Protein AF-A0A2X1Q574-F1 (afdb_monomer_lite)

Foldseek 3Di:
DLVVLQVVCCVPPNVVDDDDDDPVDDPVVVLVCCLVVVDVDDDDDPVVQVVVCVVVVVRDDDDDSDDDDDDDDDDDPDPDCPVVVVSVVVVVD

Secondary structure (DSSP, 8-state):
-HHHHHHHHHHHT-TT------TT--HHHHHHHHHTTS-S-----HHHHHHHTTT-TT------SSPPPP--------S-THHHHHHHHHHT-

Organism: Escherichia coli (NCBI:txid562)

Sequence (93 aa):
MVVNDLQTLKETKFPELSWKVDDKKGSAELMEDVIEGKLDYTIADSVAISLFQRVHPELAVALDITDEQPVTWFSPLDGDNTLSAALLDFFTK

Radius of gyration: 19.02 Å; chains: 1; bounding box: 39×36×47 Å

pLDDT: mean 85.86, std 7.29, range [54.06, 94.81]

Structure (mmCIF, N/CA/C/O backbone):
data_AF-A0A2X1Q574-F1
#
_entry.id   AF-A0A2X1Q574-F1
#
loop_
_atom_site.group_PDB
_atom_site.id
_atom_site.type_symbol
_atom_site.label_atom_id
_atom_site.label_alt_id
_atom_site.label_comp_id
_atom_site.label_asym_id
_atom_site.label_entity_id
_atom_site.label_seq_id
_atom_site.pdbx_PDB_ins_code
_atom_site.Cartn_x
_atom_site.Cartn_y
_atom_site.Cartn_z
_atom_site.occupancy
_atom_site.B_iso_or_equiv
_atom_site.auth_seq_id
_atom_site.auth_comp_id
_atom_site.auth_asym_id
_atom_site.auth_atom_id
_atom_site.pdbx_PDB_model_num
ATOM 1 N N . MET A 1 1 ? 7.000 8.173 -4.530 1.00 63.84 1 MET A N 1
ATOM 2 C CA . MET A 1 1 ? 7.096 7.448 -3.238 1.00 63.84 1 MET A CA 1
ATOM 3 C C . MET A 1 1 ? 5.849 7.837 -2.486 1.00 63.84 1 MET A C 1
ATOM 5 O O . MET A 1 1 ? 5.678 9.031 -2.296 1.00 63.84 1 MET A O 1
ATOM 9 N N . VAL A 1 2 ? 5.007 6.875 -2.100 1.00 78.56 2 VAL A N 1
ATOM 10 C CA . VAL A 1 2 ? 3.610 7.079 -1.657 1.00 78.56 2 VAL A CA 1
ATOM 11 C C . VAL A 1 2 ? 3.413 8.260 -0.696 1.00 78.56 2 VAL A C 1
ATOM 13 O O . VAL A 1 2 ? 2.451 9.005 -0.819 1.00 78.56 2 VAL A O 1
ATOM 16 N N . VAL A 1 3 ? 4.347 8.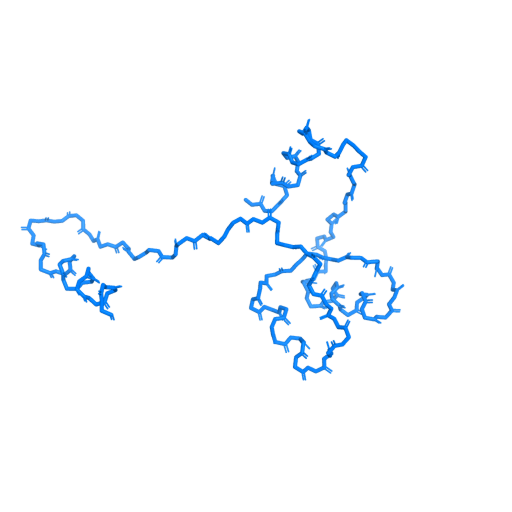494 0.231 1.00 85.12 3 VAL A N 1
ATOM 17 C CA . VAL A 1 3 ? 4.294 9.634 1.166 1.00 85.12 3 VAL A CA 1
ATOM 18 C C . VAL A 1 3 ? 4.291 10.997 0.452 1.00 85.12 3 VAL A C 1
ATOM 20 O O . VAL A 1 3 ? 3.547 11.887 0.853 1.00 85.12 3 VAL A O 1
ATOM 23 N N . ASN A 1 4 ? 5.067 11.161 -0.622 1.00 86.00 4 ASN A N 1
ATOM 24 C CA . ASN A 1 4 ? 5.073 12.387 -1.429 1.00 86.00 4 ASN A CA 1
ATOM 25 C C . ASN A 1 4 ? 3.746 12.573 -2.177 1.00 86.00 4 ASN A C 1
ATOM 27 O O . ASN A 1 4 ? 3.279 13.700 -2.344 1.00 86.00 4 ASN A O 1
ATOM 31 N N . ASP A 1 5 ? 3.131 11.472 -2.610 1.00 85.94 5 ASP A N 1
ATOM 32 C CA . ASP A 1 5 ? 1.852 11.492 -3.319 1.00 85.94 5 ASP A CA 1
ATOM 33 C C . ASP A 1 5 ? 0.724 11.891 -2.347 1.00 85.94 5 ASP A C 1
ATOM 35 O O . ASP A 1 5 ? -0.077 12.778 -2.647 1.00 85.94 5 ASP A O 1
ATOM 39 N N . LEU A 1 6 ? 0.742 11.358 -1.117 1.00 87.06 6 LEU A N 1
ATOM 40 C CA . LEU A 1 6 ? -0.143 11.778 -0.020 1.00 87.06 6 LEU A CA 1
ATOM 41 C C . LEU A 1 6 ? 0.046 13.250 0.358 1.00 87.06 6 LEU A C 1
ATOM 43 O O . LEU A 1 6 ? -0.932 13.964 0.582 1.00 87.06 6 LEU A O 1
ATOM 47 N N . GLN A 1 7 ? 1.292 13.723 0.404 1.00 89.00 7 GLN A N 1
ATOM 48 C CA . GLN A 1 7 ? 1.580 15.128 0.669 1.00 89.00 7 GLN A CA 1
ATOM 49 C C . GLN A 1 7 ? 1.012 16.033 -0.428 1.00 89.00 7 GLN A C 1
ATOM 51 O O . GLN A 1 7 ? 0.337 17.017 -0.126 1.00 89.00 7 GLN A O 1
ATOM 56 N N . THR A 1 8 ? 1.185 15.648 -1.691 1.00 88.31 8 THR A N 1
ATOM 57 C CA . THR A 1 8 ? 0.615 16.373 -2.832 1.00 88.31 8 THR A CA 1
ATOM 58 C C . THR A 1 8 ? -0.915 16.396 -2.770 1.00 88.31 8 THR A C 1
ATOM 60 O O . THR A 1 8 ? -1.537 17.441 -2.976 1.00 88.31 8 THR A O 1
ATOM 63 N N . LEU A 1 9 ? -1.553 15.269 -2.439 1.00 86.56 9 LEU A N 1
ATOM 64 C CA . LEU A 1 9 ? -3.009 15.185 -2.279 1.00 86.56 9 LEU A CA 1
ATOM 65 C C . LEU A 1 9 ? -3.521 16.069 -1.139 1.00 86.56 9 LEU A C 1
ATOM 67 O O . LEU A 1 9 ? -4.564 16.716 -1.289 1.00 86.56 9 LEU A O 1
ATOM 71 N N . LYS A 1 10 ? -2.777 16.140 -0.031 1.00 88.88 10 LYS A N 1
ATOM 72 C CA . LYS A 1 10 ? -3.101 17.022 1.091 1.00 88.88 10 LYS A CA 1
ATOM 73 C C . LYS A 1 10 ? -3.082 18.492 0.685 1.00 88.88 10 LYS A C 1
ATOM 75 O O . LYS A 1 10 ? -4.017 19.226 0.991 1.00 88.88 10 LYS A O 1
ATOM 80 N N . GLU A 1 11 ? -2.034 18.911 -0.016 1.00 90.69 11 GLU A N 1
ATOM 81 C CA . GLU A 1 11 ? -1.842 20.306 -0.426 1.00 90.69 11 GLU A CA 1
ATOM 82 C C . GLU A 1 11 ? -2.837 20.744 -1.514 1.00 90.69 11 GLU A C 1
ATOM 84 O O . GLU A 1 11 ? -3.221 21.912 -1.562 1.00 90.69 11 GLU A O 1
ATOM 89 N N . THR A 1 12 ? -3.280 19.821 -2.375 1.00 89.38 12 THR A N 1
ATOM 90 C CA . THR A 1 12 ? -4.082 20.160 -3.564 1.00 89.38 12 THR A CA 1
ATOM 91 C C . THR A 1 12 ? -5.583 19.923 -3.419 1.00 89.38 12 THR A C 1
ATOM 93 O O . THR A 1 12 ? -6.364 20.686 -3.990 1.00 89.38 12 THR A O 1
ATOM 96 N N . LYS A 1 13 ? -6.012 18.867 -2.713 1.00 85.88 13 LYS A N 1
ATOM 97 C CA . LYS A 1 13 ? -7.418 18.411 -2.728 1.00 85.88 13 LYS A CA 1
ATOM 98 C C . LYS A 1 13 ? -8.011 18.150 -1.348 1.00 85.88 13 LYS A C 1
ATOM 100 O O . LYS A 1 13 ? -9.193 18.417 -1.149 1.00 85.88 13 LYS A O 1
ATOM 105 N N . PHE A 1 14 ? -7.222 17.633 -0.408 1.00 87.50 14 PHE A N 1
ATOM 106 C CA . PHE A 1 14 ? -7.726 17.142 0.877 1.00 87.50 14 PHE A CA 1
ATOM 107 C C . PHE A 1 14 ? -6.906 17.702 2.049 1.00 87.50 14 PHE A C 1
ATOM 109 O O . PHE A 1 14 ? -6.096 16.981 2.626 1.00 87.50 14 PHE A O 1
ATOM 116 N N . PRO A 1 15 ? -7.107 18.971 2.447 1.00 89.44 15 PRO A N 1
ATOM 117 C CA . PRO A 1 15 ? -6.296 19.616 3.488 1.00 89.44 15 PRO A CA 1
ATOM 118 C C . PRO A 1 15 ? -6.377 18.926 4.862 1.00 89.44 15 PRO A C 1
ATOM 120 O O . PRO A 1 15 ? -5.407 18.943 5.620 1.00 89.44 15 PRO A O 1
ATOM 123 N N . GLU A 1 16 ? -7.494 18.255 5.150 1.00 91.44 16 GLU A N 1
ATOM 124 C CA . GLU A 1 16 ? -7.720 17.474 6.377 1.00 91.44 16 GLU A CA 1
ATOM 125 C C . GLU A 1 16 ? -7.060 16.079 6.345 1.00 91.44 16 GLU A C 1
ATOM 127 O O . GLU A 1 16 ? -7.131 15.330 7.320 1.00 91.44 16 GLU A O 1
ATOM 132 N N . LEU A 1 17 ? -6.405 15.702 5.238 1.00 88.19 17 LEU A N 1
ATOM 133 C CA . LEU A 1 17 ? -5.728 14.414 5.116 1.00 88.19 17 LEU A CA 1
ATOM 134 C C . LEU A 1 17 ? -4.608 14.302 6.161 1.00 88.19 17 LEU A C 1
ATOM 136 O O . LEU A 1 17 ? -3.693 15.134 6.256 1.00 88.19 17 LEU A O 1
ATOM 140 N N . SER A 1 18 ? -4.675 13.230 6.942 1.00 89.75 18 SER A N 1
ATOM 141 C CA . SER A 1 18 ? -3.665 12.866 7.925 1.00 89.75 18 SER A CA 1
ATOM 142 C C . SER A 1 18 ? -3.351 11.383 7.805 1.00 89.75 18 SER A C 1
ATOM 144 O O . SER A 1 18 ? -4.220 10.563 7.521 1.00 89.75 18 SER A O 1
ATOM 146 N N . TRP A 1 19 ? -2.081 11.052 7.978 1.00 92.19 19 TRP A N 1
ATOM 147 C CA . TRP A 1 19 ? -1.592 9.683 7.980 1.00 92.19 19 TRP A CA 1
ATOM 148 C C . TRP A 1 19 ? -0.456 9.577 8.988 1.00 92.19 19 TRP A C 1
ATOM 150 O O . TRP A 1 19 ? 0.139 10.581 9.396 1.00 92.19 19 TRP A O 1
ATOM 160 N N . LYS A 1 20 ? -0.143 8.347 9.380 1.00 92.06 20 LYS A N 1
ATOM 161 C CA . LYS A 1 20 ? 0.999 8.036 10.229 1.00 92.06 20 LYS A CA 1
ATOM 162 C C . LYS A 1 20 ? 1.851 6.987 9.536 1.00 92.06 20 LYS A C 1
ATOM 164 O O . LYS A 1 20 ? 1.322 6.025 8.991 1.00 92.06 20 LYS A O 1
ATOM 169 N N . VAL A 1 21 ? 3.161 7.183 9.582 1.00 90.75 21 VAL A N 1
ATOM 170 C CA . VAL A 1 21 ? 4.136 6.174 9.171 1.00 90.75 21 VAL A CA 1
ATOM 171 C C . VAL A 1 21 ? 4.612 5.458 10.431 1.00 90.75 21 VAL A C 1
ATOM 173 O O . VAL A 1 21 ? 4.940 6.109 11.427 1.00 90.75 21 VAL A O 1
ATOM 176 N N . ASP A 1 22 ? 4.577 4.130 10.411 1.00 90.19 22 ASP A N 1
ATOM 177 C CA . ASP A 1 22 ? 5.127 3.291 11.472 1.00 90.19 22 ASP A CA 1
ATOM 178 C C . ASP A 1 22 ? 6.344 2.542 10.930 1.00 90.19 22 ASP A C 1
ATOM 180 O O . ASP A 1 22 ? 6.210 1.603 10.152 1.00 90.19 22 ASP A O 1
ATOM 184 N N . ASP A 1 23 ? 7.537 2.960 11.351 1.00 87.81 23 ASP A N 1
ATOM 185 C CA . ASP A 1 23 ? 8.803 2.389 10.875 1.00 87.81 23 ASP A CA 1
ATOM 186 C C . ASP A 1 23 ? 9.053 0.960 11.389 1.00 87.81 23 ASP A C 1
ATOM 188 O O . ASP A 1 23 ? 10.033 0.321 11.001 1.00 87.81 23 ASP A O 1
ATOM 192 N N . LYS A 1 24 ? 8.214 0.463 12.307 1.00 90.38 24 LYS A N 1
ATOM 193 C CA . LYS A 1 24 ? 8.361 -0.867 12.913 1.00 90.38 24 LYS A CA 1
ATOM 194 C C . LYS A 1 24 ? 7.436 -1.905 12.299 1.00 90.38 24 LYS A C 1
ATOM 196 O O . LYS A 1 24 ? 7.689 -3.088 12.506 1.00 90.38 24 LYS A O 1
ATOM 201 N N . LYS A 1 25 ? 6.390 -1.476 11.588 1.00 89.12 25 LYS A N 1
ATOM 202 C CA . LYS A 1 25 ? 5.372 -2.366 11.028 1.00 89.12 25 LYS A CA 1
ATOM 203 C C . LYS A 1 25 ? 5.491 -2.474 9.518 1.00 89.12 25 LYS A C 1
ATOM 205 O O . LYS A 1 25 ? 5.565 -1.473 8.809 1.00 89.12 25 LYS A O 1
ATOM 210 N N . GLY A 1 26 ? 5.469 -3.707 9.023 1.00 89.50 26 GLY A N 1
ATOM 211 C CA . GLY A 1 26 ? 5.374 -3.984 7.591 1.00 89.50 26 GLY A CA 1
ATOM 212 C C . GLY A 1 26 ? 3.936 -3.886 7.074 1.00 89.50 26 GLY A C 1
ATOM 213 O O . GLY A 1 26 ? 2.979 -3.898 7.846 1.00 89.50 26 GLY A O 1
ATOM 214 N N . SER A 1 27 ? 3.762 -3.868 5.750 1.00 89.62 27 SER A N 1
ATOM 215 C CA . SER A 1 27 ? 2.432 -3.807 5.118 1.00 89.62 27 SER A CA 1
ATOM 216 C C . SER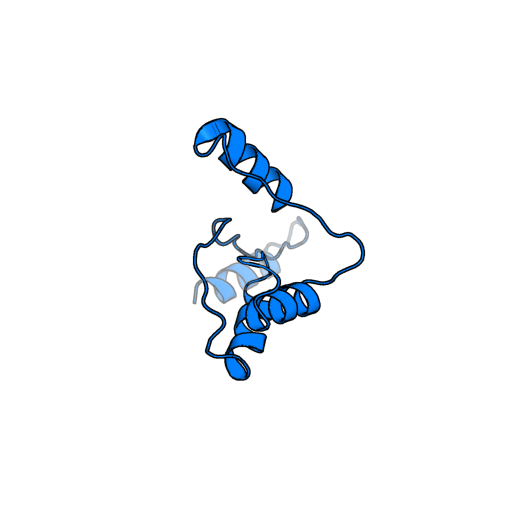 A 1 27 ? 1.504 -4.951 5.536 1.00 89.62 27 SER A C 1
ATOM 218 O O . SER A 1 27 ? 0.306 -4.733 5.665 1.00 89.62 27 SER A O 1
ATOM 220 N N . ALA A 1 28 ? 2.047 -6.150 5.775 1.00 90.50 28 ALA A N 1
ATOM 221 C CA . ALA A 1 28 ? 1.284 -7.304 6.251 1.00 90.50 28 ALA A CA 1
ATOM 222 C C . ALA A 1 28 ? 0.638 -7.042 7.622 1.00 90.50 28 ALA A C 1
ATOM 224 O O . ALA A 1 28 ? -0.572 -7.170 7.761 1.00 90.50 28 ALA A O 1
ATOM 225 N N . GLU A 1 29 ? 1.426 -6.585 8.599 1.00 92.25 29 GLU A N 1
ATOM 226 C CA . GLU A 1 29 ? 0.941 -6.282 9.954 1.00 92.25 29 GLU A CA 1
ATOM 227 C C . GLU A 1 29 ? -0.092 -5.149 9.950 1.00 92.25 29 GLU A C 1
ATOM 229 O O . GLU A 1 29 ? -1.075 -5.191 10.684 1.00 92.25 29 GLU A O 1
ATOM 234 N N . LEU A 1 30 ? 0.096 -4.140 9.093 1.00 94.00 30 LEU A N 1
ATOM 235 C CA . LEU A 1 30 ? -0.877 -3.057 8.958 1.00 94.00 30 LEU A CA 1
ATOM 236 C C . LEU A 1 30 ? -2.195 -3.531 8.322 1.00 94.00 30 LEU A C 1
ATOM 238 O O . LEU A 1 30 ? -3.249 -3.018 8.681 1.00 94.00 30 LEU A O 1
ATOM 242 N N . MET A 1 31 ? -2.156 -4.482 7.382 1.00 93.50 31 MET A N 1
ATOM 243 C CA . MET A 1 31 ? -3.371 -5.079 6.809 1.00 93.50 31 MET A CA 1
ATOM 244 C C . MET A 1 31 ? -4.095 -5.967 7.827 1.00 93.50 31 MET A C 1
ATOM 246 O O . MET A 1 31 ? -5.320 -5.907 7.901 1.00 93.50 31 MET A O 1
ATOM 250 N N . GLU A 1 32 ? -3.365 -6.728 8.648 1.00 93.19 32 GLU A N 1
ATOM 251 C CA . GLU A 1 32 ? -3.951 -7.479 9.769 1.00 93.19 32 GLU A CA 1
ATOM 252 C C . GLU A 1 32 ? -4.643 -6.546 10.768 1.00 93.19 32 GLU A C 1
ATOM 254 O O . GLU A 1 32 ? -5.789 -6.784 11.140 1.00 93.19 32 GLU A O 1
ATOM 259 N N . ASP A 1 33 ? -4.007 -5.433 11.140 1.00 94.62 33 ASP A N 1
ATOM 260 C CA . ASP A 1 33 ? -4.619 -4.446 12.033 1.00 94.62 33 ASP A CA 1
ATOM 261 C C . ASP A 1 33 ? -5.906 -3.825 11.441 1.00 94.62 33 ASP A C 1
ATOM 263 O O . ASP A 1 33 ? -6.807 -3.467 12.202 1.00 94.62 33 ASP A O 1
ATOM 267 N N . VAL A 1 34 ? -6.026 -3.710 10.110 1.00 94.50 34 VAL A N 1
ATOM 268 C CA . VAL A 1 34 ? -7.279 -3.288 9.449 1.00 94.50 34 VAL A CA 1
ATOM 269 C C . VAL A 1 34 ? -8.350 -4.373 9.547 1.00 94.50 34 VAL A C 1
ATOM 271 O O . VAL A 1 34 ? -9.485 -4.080 9.916 1.00 94.50 34 VAL A O 1
ATOM 274 N N . ILE A 1 35 ? -7.994 -5.630 9.273 1.00 92.81 35 ILE A N 1
ATOM 275 C CA . ILE A 1 35 ? -8.912 -6.778 9.383 1.00 92.81 35 ILE A CA 1
ATOM 276 C C . ILE A 1 35 ? -9.445 -6.915 10.818 1.00 92.81 35 ILE A C 1
ATOM 278 O O . ILE A 1 35 ? -10.628 -7.177 11.031 1.00 92.81 35 ILE A O 1
ATOM 282 N N . GLU A 1 36 ? -8.590 -6.684 11.813 1.00 93.75 36 GLU A N 1
ATOM 283 C CA . GLU A 1 36 ? -8.954 -6.709 13.232 1.00 93.75 36 GLU A CA 1
ATOM 284 C C . GLU A 1 36 ? -9.696 -5.444 13.706 1.00 93.75 36 GLU A C 1
ATOM 286 O O . GLU A 1 36 ? -10.112 -5.372 14.865 1.00 93.75 36 GLU A O 1
ATOM 291 N N . GLY A 1 37 ? -9.867 -4.438 12.840 1.00 93.44 37 GLY A N 1
ATOM 292 C CA . GLY A 1 37 ? -10.564 -3.187 13.151 1.00 93.44 37 GLY A CA 1
ATOM 293 C C . GLY A 1 37 ? -9.789 -2.234 14.068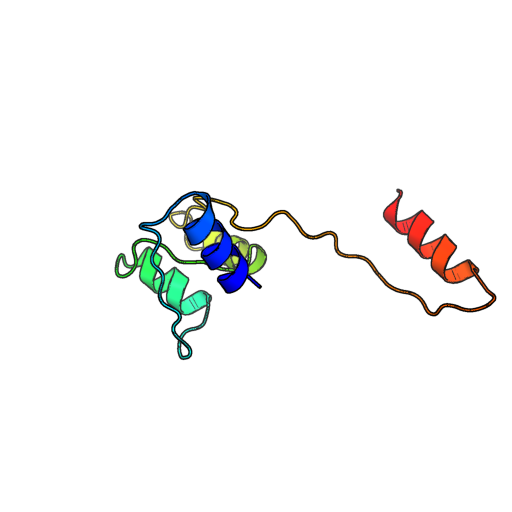 1.00 93.44 37 GLY A C 1
ATOM 294 O O . GLY A 1 37 ? -10.378 -1.332 14.662 1.00 93.44 37 GLY A O 1
ATOM 295 N N . LYS A 1 38 ? -8.474 -2.424 14.216 1.00 94.81 38 LYS A N 1
ATOM 296 C CA . LYS A 1 38 ? -7.583 -1.502 14.945 1.00 94.81 38 LYS A CA 1
ATOM 297 C C . LYS A 1 38 ? -7.201 -0.284 14.106 1.00 94.81 38 LYS A C 1
ATOM 299 O O . LYS A 1 38 ? -6.866 0.760 14.666 1.00 94.81 38 LYS A O 1
ATOM 304 N N . LEU A 1 39 ? -7.206 -0.437 12.784 1.00 94.31 39 LEU A N 1
ATOM 305 C CA . LEU A 1 39 ? -6.989 0.624 11.808 1.00 94.31 39 LEU A CA 1
ATOM 306 C C . LEU A 1 39 ? -8.193 0.697 10.872 1.00 94.31 39 LEU A C 1
ATOM 308 O O . LEU A 1 39 ? -8.667 -0.328 10.397 1.00 94.31 39 LEU A O 1
ATOM 312 N N . ASP A 1 40 ? -8.645 1.909 10.559 1.00 91.69 40 ASP A N 1
ATOM 313 C CA . ASP A 1 40 ? -9.716 2.092 9.574 1.00 91.69 40 ASP A CA 1
ATOM 314 C C . ASP A 1 40 ? -9.211 1.814 8.150 1.00 91.69 40 ASP A C 1
ATOM 316 O O . ASP A 1 40 ? -9.911 1.218 7.336 1.00 91.69 40 ASP A O 1
ATOM 320 N N . TYR A 1 41 ? -7.978 2.244 7.852 1.00 92.56 41 TYR A N 1
ATOM 321 C CA . TYR A 1 41 ? -7.354 2.121 6.537 1.00 92.56 41 TYR A CA 1
ATOM 322 C C . TYR A 1 41 ? -5.840 1.936 6.652 1.00 92.56 41 TYR A C 1
ATOM 324 O O . TYR A 1 41 ? -5.195 2.455 7.565 1.00 92.56 41 TYR A O 1
ATOM 332 N N . THR A 1 42 ? -5.267 1.248 5.665 1.00 93.50 42 THR A N 1
ATOM 333 C CA . THR A 1 42 ? -3.821 1.160 5.447 1.00 93.50 42 THR A CA 1
ATOM 334 C C . THR A 1 42 ? -3.496 1.321 3.966 1.00 93.50 42 THR A C 1
ATOM 336 O O . THR A 1 42 ? -4.381 1.252 3.114 1.00 93.50 42 THR A O 1
ATOM 339 N N . ILE A 1 43 ? -2.217 1.529 3.662 1.00 91.44 43 ILE A N 1
ATOM 340 C CA . ILE A 1 43 ? -1.697 1.577 2.300 1.00 91.44 43 ILE A CA 1
ATOM 341 C C . ILE A 1 43 ? -0.678 0.454 2.143 1.00 91.44 43 ILE A C 1
ATOM 343 O O . ILE A 1 43 ? 0.259 0.332 2.934 1.00 91.44 43 ILE A O 1
ATOM 347 N N . ALA A 1 44 ? -0.858 -0.360 1.109 1.00 89.88 44 ALA A N 1
ATOM 348 C CA . ALA A 1 44 ? 0.005 -1.485 0.791 1.00 89.88 44 ALA A CA 1
ATOM 349 C C . ALA A 1 44 ? 0.170 -1.624 -0.726 1.00 89.88 44 ALA A C 1
ATOM 351 O O . ALA A 1 44 ? -0.611 -1.076 -1.501 1.00 89.88 44 ALA A O 1
ATOM 352 N N . ASP A 1 45 ? 1.204 -2.357 -1.135 1.00 87.12 45 ASP A N 1
ATOM 353 C CA . ASP A 1 45 ? 1.434 -2.689 -2.539 1.00 87.12 45 ASP A CA 1
ATOM 354 C C . ASP A 1 45 ? 0.333 -3.611 -3.089 1.00 87.12 45 ASP A C 1
ATOM 356 O O . ASP A 1 45 ? -0.179 -4.485 -2.379 1.00 87.12 45 ASP A O 1
ATOM 360 N N . SER A 1 46 ? -0.001 -3.449 -4.370 1.00 86.25 46 SER A N 1
ATOM 361 C CA . SER A 1 46 ? -1.094 -4.183 -5.017 1.00 86.25 46 SER A CA 1
ATOM 362 C C .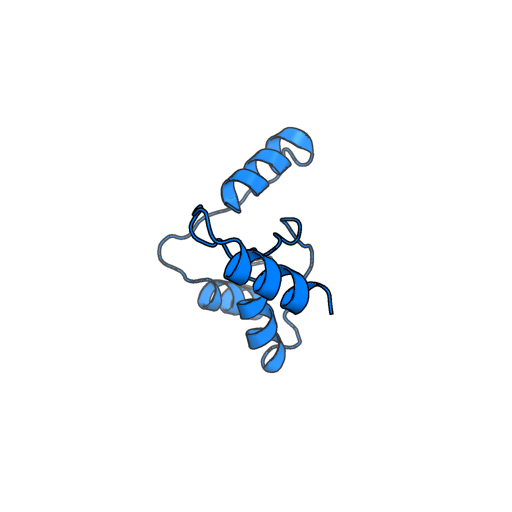 SER A 1 46 ? -0.861 -5.698 -5.023 1.00 86.25 46 SER A C 1
ATOM 364 O O . SER A 1 46 ? -1.815 -6.472 -4.871 1.00 86.25 46 SER A O 1
ATOM 366 N N . VAL A 1 47 ? 0.399 -6.147 -5.110 1.00 86.88 47 VAL A N 1
ATOM 367 C CA . VAL A 1 47 ? 0.755 -7.573 -5.040 1.00 86.88 47 VAL A CA 1
ATOM 368 C C . VAL A 1 47 ? 0.482 -8.130 -3.644 1.00 86.88 47 VAL A C 1
ATOM 370 O O . VAL A 1 47 ? -0.092 -9.214 -3.511 1.00 86.88 47 VAL A O 1
ATOM 373 N N . ALA A 1 48 ? 0.853 -7.385 -2.600 1.00 87.88 48 ALA A N 1
ATOM 374 C CA . ALA A 1 48 ? 0.630 -7.792 -1.216 1.00 87.88 48 ALA A CA 1
ATOM 375 C C . ALA A 1 48 ? -0.869 -7.875 -0.888 1.00 87.88 48 ALA A C 1
ATOM 377 O O . ALA A 1 48 ? -1.314 -8.876 -0.321 1.00 87.88 48 ALA A O 1
ATOM 378 N N . ILE A 1 49 ? -1.652 -6.880 -1.317 1.00 90.19 49 ILE A N 1
ATOM 379 C CA . ILE A 1 49 ? -3.114 -6.867 -1.157 1.00 90.19 49 ILE A CA 1
ATOM 380 C C . ILE A 1 49 ? -3.738 -8.087 -1.843 1.00 90.19 49 ILE A C 1
ATOM 382 O O . ILE A 1 49 ? -4.498 -8.829 -1.222 1.00 90.19 49 ILE A O 1
ATOM 386 N N . SER A 1 50 ? -3.363 -8.347 -3.099 1.00 88.50 50 SER A N 1
ATOM 387 C CA . SER A 1 50 ? -3.903 -9.464 -3.887 1.00 88.50 50 SER A CA 1
ATOM 388 C C . SER A 1 50 ? -3.621 -10.830 -3.257 1.00 88.50 50 SER A C 1
ATOM 390 O O . SER A 1 50 ? -4.393 -11.775 -3.436 1.00 88.50 50 SER A O 1
ATOM 392 N N . LEU A 1 51 ? -2.504 -10.966 -2.535 1.00 89.06 51 LEU A N 1
ATOM 393 C CA . LEU A 1 51 ? -2.185 -12.182 -1.793 1.00 89.06 51 LEU A CA 1
ATOM 394 C C . LEU A 1 51 ? -3.062 -12.315 -0.541 1.00 89.06 51 LEU A C 1
ATOM 396 O O . LEU A 1 51 ? -3.617 -13.390 -0.311 1.00 89.06 51 LEU A O 1
ATOM 400 N N . PHE A 1 52 ? -3.215 -11.234 0.227 1.00 90.25 52 PHE A N 1
ATOM 401 C CA . PHE A 1 52 ? -4.013 -11.215 1.457 1.00 90.25 52 PHE A CA 1
ATOM 402 C C . PHE A 1 52 ? -5.500 -11.457 1.194 1.00 90.25 52 PHE A C 1
ATOM 404 O O . PHE A 1 52 ? -6.117 -12.252 1.900 1.00 90.25 52 PHE A O 1
ATOM 411 N N . GLN A 1 53 ? -6.059 -10.879 0.129 1.00 91.06 53 GLN A N 1
ATOM 412 C CA . GLN A 1 53 ? -7.470 -11.048 -0.246 1.00 91.06 53 GLN A CA 1
ATOM 413 C C . GLN A 1 53 ? -7.882 -12.502 -0.505 1.00 91.06 53 GLN A C 1
ATOM 415 O O . GLN A 1 53 ? -9.055 -12.847 -0.380 1.00 91.06 53 GLN A O 1
ATOM 420 N N . ARG A 1 54 ? -6.931 -13.384 -0.843 1.00 91.81 54 ARG A N 1
ATOM 421 C CA . ARG A 1 54 ? -7.213 -14.820 -1.018 1.00 91.81 54 ARG A CA 1
ATOM 422 C C . ARG A 1 54 ? -7.609 -15.501 0.289 1.00 91.81 54 ARG A C 1
ATOM 424 O O . ARG A 1 54 ? -8.292 -16.520 0.247 1.00 91.81 54 ARG A O 1
ATOM 431 N N . VAL A 1 55 ? -7.140 -14.970 1.416 1.00 91.56 55 VAL A N 1
ATOM 432 C CA . VAL A 1 55 ? -7.378 -15.504 2.764 1.00 91.56 55 VAL A CA 1
ATOM 433 C C . VAL A 1 55 ? -8.358 -14.619 3.541 1.00 91.56 55 VAL A C 1
ATOM 435 O O . VAL A 1 55 ? -9.144 -15.141 4.325 1.00 91.56 55 VAL A O 1
ATOM 438 N N . HIS A 1 56 ? -8.359 -13.315 3.258 1.00 90.25 56 HIS A N 1
ATOM 439 C CA . HIS A 1 56 ? -9.172 -12.281 3.898 1.00 90.25 56 HIS A CA 1
ATOM 440 C C . HIS A 1 56 ? -10.017 -11.530 2.858 1.00 90.25 56 HIS A C 1
ATOM 442 O O . HIS A 1 56 ? -9.677 -10.405 2.481 1.00 90.25 56 HIS A O 1
ATOM 448 N N . PRO A 1 57 ? -11.096 -12.139 2.331 1.00 88.06 57 PRO A N 1
ATOM 449 C CA . PRO A 1 57 ? -11.949 -11.514 1.315 1.00 88.06 57 PRO A CA 1
ATOM 450 C C . PRO A 1 57 ? -12.663 -10.240 1.802 1.00 88.06 57 PRO A C 1
ATOM 452 O O . PRO A 1 57 ? -13.152 -9.462 0.985 1.00 88.06 57 PRO A O 1
ATOM 455 N N . GLU A 1 58 ? -12.729 -10.017 3.113 1.00 87.25 58 GLU A N 1
ATOM 456 C CA . GLU A 1 58 ? -13.221 -8.794 3.750 1.00 87.25 58 GLU A CA 1
ATOM 457 C C . GLU A 1 58 ? -12.295 -7.583 3.555 1.00 87.25 58 GLU A C 1
ATOM 459 O O . GLU A 1 58 ? -12.747 -6.443 3.674 1.00 87.25 58 GLU A O 1
ATOM 464 N N . LEU A 1 59 ? -11.017 -7.809 3.226 1.00 88.62 59 LEU A N 1
ATOM 465 C CA . LEU A 1 59 ? -10.064 -6.744 2.937 1.00 88.62 59 LEU A CA 1
ATOM 466 C C . LEU A 1 59 ? -10.347 -6.159 1.544 1.00 88.62 59 LEU A C 1
ATOM 468 O O . LEU A 1 59 ? -9.969 -6.721 0.514 1.00 88.62 59 LEU A O 1
ATOM 472 N N . ALA A 1 60 ? -11.010 -5.008 1.501 1.00 85.31 60 ALA A N 1
ATOM 473 C CA . ALA A 1 60 ? -11.386 -4.340 0.258 1.00 85.31 60 ALA A CA 1
ATOM 474 C C . ALA A 1 60 ? -10.420 -3.204 -0.115 1.00 85.31 60 ALA A C 1
ATOM 476 O O . ALA A 1 60 ? -9.956 -2.453 0.742 1.00 85.31 60 ALA A O 1
ATOM 477 N N . VAL A 1 61 ? -10.164 -3.038 -1.418 1.00 85.38 61 VAL A N 1
ATOM 478 C CA . VAL A 1 61 ? -9.450 -1.867 -1.951 1.00 85.38 61 VAL A CA 1
ATOM 479 C C . VAL A 1 61 ? -10.435 -0.712 -2.086 1.00 85.38 61 VAL A C 1
ATOM 481 O O . VAL A 1 61 ? -11.443 -0.834 -2.778 1.00 85.38 61 VAL A O 1
ATOM 484 N N . ALA A 1 62 ? -10.142 0.405 -1.422 1.00 82.81 62 ALA A N 1
ATOM 485 C CA . ALA A 1 62 ? -10.981 1.601 -1.476 1.00 82.81 62 ALA A CA 1
ATOM 486 C C . ALA A 1 62 ? -10.582 2.555 -2.614 1.00 82.81 62 ALA A C 1
ATOM 488 O O . ALA A 1 62 ? -11.452 3.133 -3.264 1.00 82.81 62 ALA A O 1
ATOM 489 N N . LEU A 1 63 ? -9.277 2.748 -2.831 1.00 82.00 63 LEU A N 1
ATOM 490 C CA . LEU A 1 63 ? -8.739 3.718 -3.782 1.00 82.00 63 LEU A CA 1
ATOM 491 C C . LEU A 1 63 ? -7.297 3.365 -4.169 1.00 82.00 63 LEU A C 1
ATOM 493 O O . LEU A 1 63 ? -6.491 3.042 -3.297 1.00 82.00 63 LEU A O 1
ATOM 497 N N . ASP A 1 64 ? -6.965 3.552 -5.445 1.00 80.19 64 ASP A N 1
ATOM 498 C CA . ASP A 1 64 ? -5.584 3.584 -5.926 1.00 80.19 64 ASP A CA 1
ATOM 499 C C . ASP A 1 64 ? -4.980 4.981 -5.711 1.00 80.19 64 ASP A C 1
ATOM 501 O O . ASP A 1 64 ? -5.522 5.994 -6.157 1.00 80.19 64 ASP A O 1
ATOM 505 N N . ILE A 1 65 ? -3.864 5.052 -4.982 1.00 78.31 65 ILE A N 1
ATOM 506 C CA . ILE A 1 65 ? -3.236 6.328 -4.580 1.00 78.31 65 ILE A CA 1
ATOM 507 C C . ILE A 1 65 ? -2.294 6.867 -5.659 1.00 78.31 65 ILE A C 1
ATOM 509 O O . ILE A 1 65 ? -2.073 8.075 -5.751 1.00 78.31 65 ILE A O 1
ATOM 513 N N . THR A 1 66 ? -1.741 5.978 -6.476 1.00 75.62 66 THR A N 1
ATOM 514 C CA . THR A 1 66 ? -0.827 6.312 -7.564 1.00 75.62 66 THR A CA 1
ATOM 515 C C . THR A 1 66 ? -1.297 5.637 -8.836 1.00 75.62 66 THR A C 1
ATOM 517 O O . THR A 1 66 ? -1.748 4.494 -8.780 1.00 75.62 66 THR A O 1
ATOM 520 N N . ASP A 1 67 ? -1.124 6.307 -9.973 1.00 71.50 67 ASP A N 1
ATOM 521 C CA . ASP A 1 67 ? -1.322 5.672 -11.274 1.00 71.50 67 ASP A CA 1
ATOM 522 C C .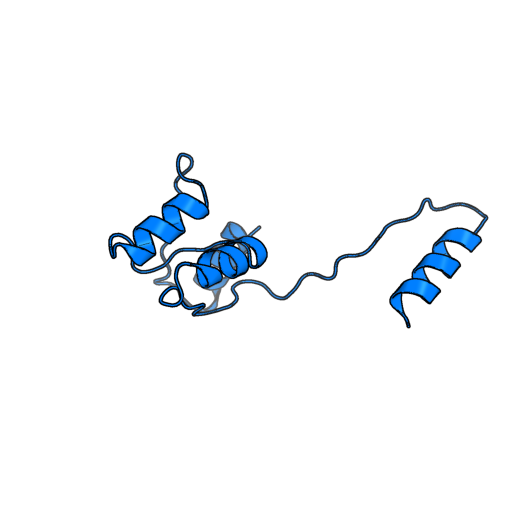 ASP A 1 67 ? -0.361 4.484 -11.440 1.00 71.50 67 ASP A C 1
ATOM 524 O O . ASP A 1 67 ? 0.766 4.499 -10.924 1.00 71.50 67 ASP A O 1
ATOM 528 N N . GLU A 1 68 ? -0.794 3.462 -12.182 1.00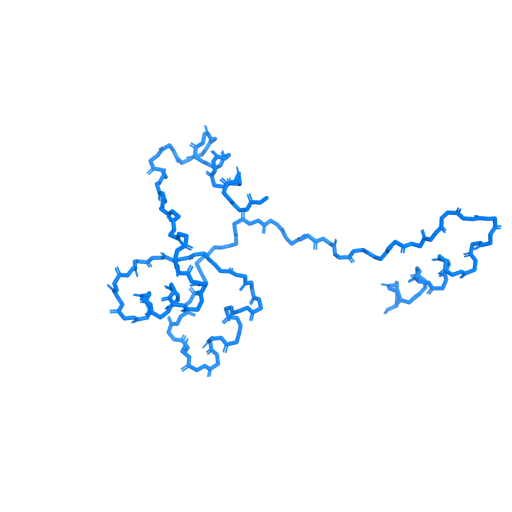 69.44 68 GLU A N 1
ATOM 529 C CA . GLU A 1 68 ? 0.058 2.330 -12.542 1.00 69.44 68 GLU A CA 1
ATOM 530 C C . GLU A 1 68 ? 1.326 2.833 -13.243 1.00 69.44 68 GLU A C 1
ATOM 532 O O . GLU A 1 68 ? 1.281 3.492 -14.285 1.00 69.44 68 GLU A O 1
ATOM 537 N N . GLN A 1 69 ? 2.485 2.529 -12.659 1.00 67.56 69 GLN A N 1
ATOM 538 C CA . GLN A 1 69 ? 3.763 2.893 -13.254 1.00 67.56 69 GLN A CA 1
ATOM 539 C C . GLN A 1 69 ? 4.160 1.823 -14.277 1.00 67.56 69 GLN A C 1
ATOM 541 O O . GLN A 1 69 ? 4.249 0.646 -13.915 1.00 67.56 69 GLN A O 1
ATOM 546 N N . PRO A 1 70 ? 4.438 2.192 -15.541 1.00 68.69 70 PRO A N 1
ATOM 547 C CA . PRO A 1 70 ? 4.875 1.222 -16.530 1.00 68.69 70 PRO A CA 1
ATOM 548 C C . PRO A 1 70 ? 6.241 0.652 -16.136 1.00 68.69 70 PRO A C 1
ATOM 550 O O . PRO A 1 70 ? 7.213 1.385 -15.938 1.00 68.69 70 PRO A O 1
ATOM 553 N N . VAL A 1 71 ? 6.324 -0.675 -16.051 1.00 70.88 71 VAL A N 1
ATOM 554 C CA . VAL A 1 71 ? 7.595 -1.380 -15.870 1.00 70.88 71 VAL A CA 1
ATOM 555 C C . VAL A 1 71 ? 8.287 -1.474 -17.225 1.00 70.88 71 VAL A C 1
ATOM 557 O O . VAL A 1 71 ? 7.831 -2.185 -18.117 1.00 70.88 71 VAL A O 1
ATOM 560 N N . THR A 1 72 ? 9.406 -0.766 -17.365 1.00 75.38 72 THR A N 1
ATOM 561 C CA . THR A 1 72 ? 10.236 -0.773 -18.575 1.00 75.38 72 THR A CA 1
ATOM 562 C C . THR A 1 72 ? 11.583 -1.420 -18.296 1.00 75.38 72 THR A C 1
ATOM 564 O O . THR A 1 72 ? 12.226 -1.159 -17.279 1.00 75.38 72 THR A O 1
ATOM 567 N N . TRP A 1 73 ? 12.029 -2.240 -19.242 1.00 78.31 73 TRP A N 1
ATOM 568 C CA . TRP A 1 73 ? 13.375 -2.795 -19.259 1.00 78.31 73 TRP A CA 1
ATOM 569 C C . TRP A 1 73 ? 14.327 -1.824 -19.959 1.00 78.31 73 TRP A C 1
ATOM 571 O O . TRP A 1 73 ? 14.023 -1.326 -21.040 1.00 78.31 73 TRP A O 1
ATOM 581 N N . PHE A 1 74 ? 15.492 -1.581 -19.358 1.00 79.62 74 PHE A N 1
ATOM 582 C CA . PHE A 1 74 ? 16.564 -0.799 -19.974 1.00 79.62 74 PHE A CA 1
ATOM 583 C C . PHE A 1 74 ? 17.628 -1.731 -20.557 1.00 79.62 74 PHE A C 1
ATOM 585 O O . PHE A 1 74 ? 18.048 -2.687 -19.902 1.00 79.62 74 PHE A O 1
ATOM 592 N N . SER A 1 75 ? 18.092 -1.431 -21.768 1.00 81.00 75 SER A N 1
ATOM 593 C CA . SER A 1 75 ? 19.253 -2.060 -22.402 1.00 81.00 75 SER A CA 1
ATOM 594 C C . SER A 1 75 ? 20.437 -1.082 -22.447 1.00 81.00 75 SER A C 1
ATOM 596 O O . SER A 1 75 ? 20.236 0.137 -22.389 1.00 81.00 75 SER A O 1
ATOM 598 N N . PRO A 1 76 ? 21.684 -1.581 -22.526 1.00 83.31 76 PRO A N 1
ATOM 599 C CA . PRO A 1 76 ? 22.841 -0.735 -22.794 1.00 83.31 76 PRO A CA 1
ATOM 600 C C . PRO A 1 76 ? 22.648 0.078 -24.077 1.00 83.31 76 PRO A C 1
ATOM 602 O O . PRO A 1 76 ? 22.161 -0.439 -25.079 1.00 83.31 76 PRO A O 1
ATOM 605 N N . LEU A 1 77 ? 23.056 1.349 -24.045 1.00 79.31 77 LEU A N 1
ATOM 606 C CA . LEU A 1 77 ? 23.153 2.158 -25.254 1.00 79.31 77 LEU A CA 1
ATOM 607 C C . LEU A 1 77 ? 24.461 1.790 -25.961 1.00 79.31 77 LEU A C 1
ATOM 609 O O . LEU A 1 77 ? 25.539 2.217 -25.541 1.00 79.31 77 LEU A O 1
ATOM 613 N N . ASP A 1 78 ? 24.376 0.985 -27.010 1.00 80.88 78 ASP A N 1
ATOM 614 C CA . ASP A 1 78 ? 25.512 0.631 -27.853 1.00 80.88 78 ASP A CA 1
ATOM 615 C C . ASP A 1 78 ? 25.180 0.830 -29.343 1.00 80.88 78 ASP A C 1
ATOM 617 O O . ASP A 1 78 ? 24.137 1.372 -29.709 1.00 80.88 78 ASP A O 1
ATOM 621 N N . GLY A 1 79 ? 26.128 0.492 -30.219 1.00 81.19 79 GLY A N 1
ATOM 622 C CA . GLY A 1 79 ? 25.922 0.572 -31.667 1.00 81.19 79 GLY A CA 1
ATOM 623 C C . GLY A 1 79 ? 25.091 -0.581 -32.241 1.00 81.19 79 GLY A C 1
ATOM 624 O O . GLY A 1 79 ? 24.837 -0.576 -33.447 1.00 81.19 79 GLY A O 1
ATOM 625 N N . ASP A 1 80 ? 24.706 -1.565 -31.422 1.00 84.81 80 ASP A N 1
ATOM 626 C CA . ASP A 1 80 ? 23.981 -2.766 -31.826 1.00 84.81 80 ASP A CA 1
ATOM 627 C C . ASP A 1 80 ? 22.567 -2.785 -31.226 1.00 84.81 80 ASP A C 1
ATOM 629 O O . ASP A 1 80 ? 22.282 -3.302 -30.148 1.00 84.81 80 ASP A O 1
ATOM 633 N N . ASN A 1 81 ? 21.615 -2.286 -32.009 1.00 84.12 81 ASN A N 1
ATOM 634 C CA . ASN A 1 81 ? 20.223 -2.191 -31.584 1.00 84.12 81 ASN A CA 1
ATOM 635 C C . ASN A 1 81 ? 19.469 -3.535 -31.566 1.00 84.12 81 ASN A C 1
ATOM 637 O O . ASN A 1 81 ? 18.256 -3.530 -31.343 1.00 84.12 81 ASN A O 1
ATOM 641 N N . THR A 1 82 ? 20.126 -4.679 -31.795 1.00 87.25 82 THR A N 1
ATOM 642 C CA . THR A 1 82 ? 19.447 -5.982 -31.912 1.00 87.25 82 THR A CA 1
ATOM 643 C C . THR A 1 82 ? 18.697 -6.368 -30.633 1.00 87.25 82 THR A C 1
ATOM 645 O O . THR A 1 82 ? 17.548 -6.806 -30.706 1.00 87.25 82 THR A O 1
ATOM 648 N N . LEU A 1 83 ? 19.291 -6.159 -29.450 1.00 84.12 83 LEU A N 1
ATOM 649 C CA . LEU A 1 83 ? 18.641 -6.475 -28.169 1.00 84.12 83 LEU A CA 1
ATOM 650 C C . LEU A 1 83 ? 17.451 -5.547 -27.887 1.00 84.12 83 LEU A C 1
ATOM 652 O O . LEU A 1 83 ? 16.379 -6.007 -27.499 1.00 84.12 83 LEU A O 1
ATOM 656 N N . SER A 1 84 ? 17.633 -4.246 -28.109 1.00 86.00 84 SER A N 1
ATOM 657 C CA . SER A 1 84 ? 16.585 -3.240 -27.919 1.00 86.00 84 SER A CA 1
ATOM 658 C C . SER A 1 84 ? 15.394 -3.488 -28.852 1.00 86.00 84 SER A C 1
ATOM 660 O O . SER A 1 84 ? 14.246 -3.390 -28.422 1.00 86.00 84 SER A O 1
ATOM 662 N N . ALA A 1 85 ? 15.658 -3.876 -30.106 1.00 85.06 85 ALA A N 1
ATOM 663 C CA . ALA A 1 85 ? 14.627 -4.251 -31.071 1.00 85.06 85 ALA A CA 1
ATOM 664 C C . ALA A 1 85 ? 13.884 -5.532 -30.656 1.00 85.06 85 ALA A C 1
ATOM 666 O O . ALA A 1 85 ? 12.657 -5.559 -30.686 1.00 85.06 85 ALA A O 1
ATOM 667 N N . ALA A 1 86 ? 14.601 -6.567 -30.204 1.00 86.31 86 ALA A N 1
ATOM 668 C CA . ALA A 1 86 ? 13.986 -7.813 -29.742 1.00 86.31 86 ALA A CA 1
ATOM 669 C C . ALA A 1 86 ? 13.102 -7.618 -28.495 1.00 86.31 86 ALA A C 1
ATOM 671 O O . ALA A 1 86 ? 12.046 -8.240 -28.389 1.00 86.31 86 ALA A O 1
ATOM 672 N N . LEU A 1 87 ? 13.506 -6.744 -27.564 1.00 86.25 87 LEU A N 1
ATOM 673 C CA . LEU A 1 87 ? 12.691 -6.382 -26.400 1.00 86.25 87 LEU A CA 1
ATOM 674 C C . LEU A 1 87 ? 11.418 -5.638 -26.814 1.00 86.25 87 LEU A C 1
ATOM 676 O O . LEU A 1 87 ? 10.341 -5.960 -26.316 1.00 86.25 87 LEU A O 1
ATOM 680 N N . LEU A 1 88 ? 11.521 -4.684 -27.744 1.00 84.38 88 LEU A N 1
ATOM 681 C CA . LEU A 1 88 ? 10.353 -3.971 -28.262 1.00 84.38 88 LEU A CA 1
ATOM 682 C C . LEU A 1 88 ? 9.362 -4.936 -28.931 1.00 84.38 88 LEU A C 1
ATOM 684 O O . LEU A 1 88 ? 8.170 -4.888 -28.634 1.00 84.38 88 LEU A O 1
ATOM 688 N N . ASP A 1 89 ? 9.852 -5.849 -29.771 1.00 84.62 89 ASP A N 1
ATOM 689 C CA . ASP A 1 89 ? 9.034 -6.882 -30.420 1.00 84.62 89 ASP A CA 1
ATOM 690 C C . ASP A 1 89 ? 8.373 -7.838 -29.412 1.00 84.62 89 ASP A C 1
ATOM 692 O O . ASP A 1 89 ? 7.252 -8.294 -29.639 1.00 84.62 89 ASP A O 1
ATOM 696 N N . PHE A 1 90 ? 9.044 -8.156 -28.300 1.00 84.50 90 PHE A N 1
ATOM 697 C CA . PHE A 1 90 ? 8.493 -9.020 -27.253 1.00 84.50 90 PHE A CA 1
ATOM 698 C C . PHE A 1 90 ? 7.317 -8.366 -26.513 1.00 84.50 90 PHE A C 1
ATOM 700 O O . PHE A 1 90 ? 6.319 -9.034 -26.267 1.00 84.50 90 PHE A O 1
ATOM 707 N N . PHE A 1 91 ? 7.420 -7.077 -26.173 1.00 81.12 91 PHE A N 1
ATOM 708 C CA . PHE A 1 91 ? 6.388 -6.359 -25.407 1.00 81.12 91 PHE A CA 1
ATOM 709 C C . PHE A 1 91 ? 5.248 -5.781 -26.261 1.00 81.12 91 PHE A C 1
ATOM 711 O O . PHE A 1 91 ? 4.245 -5.338 -25.707 1.00 81.12 91 PHE A O 1
ATOM 718 N N . THR A 1 92 ? 5.392 -5.747 -27.589 1.00 77.00 92 THR A N 1
ATOM 719 C CA . THR A 1 92 ? 4.362 -5.230 -28.515 1.00 77.00 92 THR A CA 1
ATOM 720 C C . THR A 1 92 ? 3.466 -6.318 -29.122 1.00 77.00 92 THR A C 1
ATOM 722 O O . THR A 1 92 ? 2.582 -5.998 -29.921 1.00 77.00 92 THR A O 1
ATOM 725 N N . LYS A 1 93 ? 3.658 -7.585 -28.734 1.00 54.06 93 LYS A N 1
ATOM 726 C CA . LYS A 1 93 ? 2.786 -8.727 -29.056 1.00 54.06 93 LYS A CA 1
ATOM 727 C C . LYS A 1 93 ? 1.941 -9.143 -27.862 1.00 54.06 93 LYS A C 1
ATOM 729 O O . LYS A 1 93 ? 0.795 -9.572 -28.118 1.00 54.06 93 LYS A O 1
#